Protein AF-A0A2E7ZV75-F1 (afdb_monomer)

Mean predicted aligned error: 2.23 Å

Sequence (157 aa):
MQLVFFHGLESGPHGSKYQRLQARWPQIVAPDCQGVRDPWERIERVELALADFDEPLVIVGSSFGGLIASHFAERHPSRVAALVLCAPALHVPEPWMPKRAPVPTVIIHGVDDAVVPVQASRRWAERFDLQLIEVADDHRLARSHEEMTDAVARIVE

pLDDT: mean 97.32, std 1.92, range [90.0, 98.88]

Structure (mmCIF, N/CA/C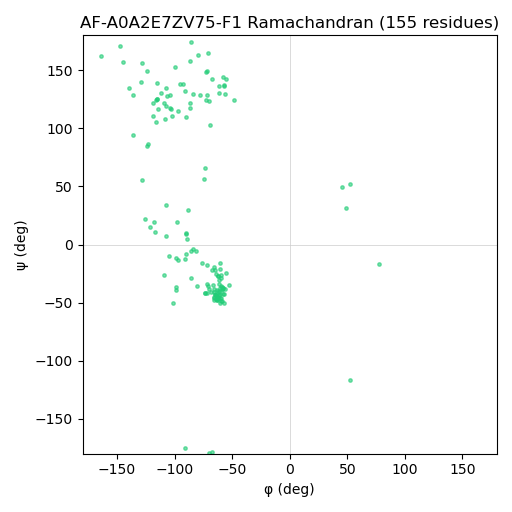/O backbone):
data_AF-A0A2E7ZV75-F1
#
_entry.id   AF-A0A2E7ZV75-F1
#
loop_
_atom_site.group_PDB
_atom_site.id
_atom_site.type_symbol
_atom_site.label_atom_id
_atom_site.label_alt_id
_atom_site.label_comp_id
_atom_site.label_asym_id
_atom_site.label_entity_id
_atom_site.label_seq_id
_atom_site.pdbx_PDB_ins_code
_atom_site.Cartn_x
_atom_site.Cartn_y
_atom_site.Cartn_z
_atom_site.occupancy
_atom_site.B_iso_or_equiv
_atom_site.auth_seq_id
_atom_site.auth_comp_id
_atom_site.auth_asym_id
_atom_site.auth_atom_id
_atom_site.pdbx_PDB_model_num
ATOM 1 N N . MET A 1 1 ? -13.774 1.810 11.305 1.00 90.25 1 MET A N 1
ATOM 2 C CA . MET A 1 1 ? -12.511 1.604 10.569 1.00 90.25 1 MET A CA 1
ATOM 3 C C . MET A 1 1 ? -12.138 2.918 9.921 1.00 90.25 1 MET A C 1
ATOM 5 O O . MET A 1 1 ? -13.043 3.598 9.449 1.00 90.25 1 MET A O 1
ATOM 9 N N . GLN A 1 2 ? -10.855 3.260 9.888 1.00 96.38 2 GLN A N 1
ATOM 10 C CA . GLN A 1 2 ? -10.361 4.449 9.192 1.00 96.38 2 GLN A CA 1
ATOM 11 C C . GLN A 1 2 ? -9.681 4.037 7.881 1.00 96.38 2 GLN A C 1
ATOM 13 O O . GLN A 1 2 ? -8.802 3.176 7.883 1.00 96.38 2 GLN A O 1
ATOM 18 N N . LEU A 1 3 ? -10.068 4.657 6.762 1.00 98.31 3 LEU A N 1
ATOM 19 C CA . LEU A 1 3 ? -9.403 4.456 5.472 1.00 98.31 3 LEU A CA 1
ATOM 20 C C . LEU A 1 3 ? -8.176 5.368 5.374 1.00 98.31 3 LEU A C 1
ATOM 22 O O . LEU A 1 3 ? -8.273 6.579 5.596 1.00 98.31 3 LEU A O 1
ATOM 26 N N . VAL A 1 4 ? -7.031 4.792 5.019 1.00 98.62 4 VAL A N 1
ATOM 27 C CA . VAL A 1 4 ? -5.751 5.499 4.924 1.00 98.62 4 VAL A CA 1
ATOM 28 C C . VAL A 1 4 ? -5.095 5.216 3.576 1.00 98.62 4 VAL A C 1
ATOM 30 O O . VAL A 1 4 ? -5.124 4.085 3.101 1.00 98.62 4 VAL A O 1
ATOM 33 N N . PHE A 1 5 ? -4.477 6.221 2.955 1.00 98.81 5 PHE A N 1
ATOM 34 C CA . PHE A 1 5 ? -3.731 6.079 1.706 1.00 98.81 5 PHE A CA 1
ATOM 35 C C . PHE A 1 5 ? -2.243 6.391 1.887 1.00 98.81 5 PHE A C 1
ATOM 37 O O . PHE A 1 5 ? -1.874 7.491 2.296 1.00 98.81 5 PHE A O 1
ATOM 44 N N . PHE A 1 6 ? -1.376 5.446 1.518 1.00 98.75 6 PHE A N 1
ATOM 45 C CA . PHE A 1 6 ? 0.074 5.630 1.454 1.00 98.75 6 PHE A CA 1
ATOM 46 C C . PHE A 1 6 ? 0.519 5.808 0.001 1.00 98.75 6 PHE A C 1
ATOM 48 O O . PHE A 1 6 ? 0.400 4.905 -0.836 1.00 98.75 6 PHE A O 1
ATOM 55 N N . HIS A 1 7 ? 1.061 6.987 -0.299 1.00 98.56 7 HIS A N 1
ATOM 56 C CA . HIS A 1 7 ? 1.489 7.363 -1.642 1.00 98.56 7 HIS A CA 1
ATOM 57 C C . HIS A 1 7 ? 2.857 6.772 -2.033 1.00 98.56 7 HIS A C 1
ATOM 59 O O . HIS A 1 7 ? 3.653 6.351 -1.192 1.00 98.56 7 HIS A O 1
ATOM 65 N N . GLY A 1 8 ? 3.151 6.769 -3.339 1.00 97.38 8 GLY A N 1
ATOM 66 C CA . GLY A 1 8 ? 4.419 6.287 -3.896 1.00 97.38 8 GLY A CA 1
ATOM 67 C C . GLY A 1 8 ? 5.620 7.191 -3.588 1.00 97.38 8 GLY A C 1
ATOM 68 O O . GLY A 1 8 ? 5.500 8.221 -2.925 1.00 97.38 8 GLY A O 1
ATOM 69 N N . LEU A 1 9 ? 6.804 6.810 -4.076 1.00 95.69 9 LEU A N 1
ATOM 70 C CA . LEU A 1 9 ? 8.055 7.517 -3.775 1.00 95.69 9 LEU A CA 1
ATOM 71 C C . LEU A 1 9 ? 8.052 8.960 -4.309 1.00 95.69 9 LEU A C 1
ATOM 73 O O . LEU A 1 9 ? 8.369 9.885 -3.565 1.00 95.69 9 LEU A O 1
ATOM 77 N N . GLU A 1 10 ? 7.658 9.137 -5.573 1.00 91.81 10 GLU A N 1
ATOM 78 C CA . GLU A 1 10 ? 7.726 10.418 -6.297 1.00 91.81 10 GLU A CA 1
ATOM 79 C C . GLU A 1 10 ? 6.408 11.209 -6.300 1.00 91.81 10 GLU A C 1
ATOM 81 O O . GLU A 1 10 ? 6.384 12.384 -6.659 1.00 91.81 10 GLU A O 1
ATOM 86 N N . SER A 1 11 ? 5.296 10.581 -5.913 1.00 91.44 11 SER A N 1
ATOM 87 C CA . SER A 1 11 ? 3.990 11.242 -5.826 1.00 91.44 11 SER A CA 1
ATOM 88 C C . SER A 1 11 ? 3.799 11.924 -4.471 1.00 91.44 11 SER A C 1
ATOM 90 O O . SER A 1 11 ? 4.403 11.501 -3.490 1.00 91.44 11 SER A O 1
ATOM 92 N N . GLY A 1 12 ? 2.905 12.911 -4.393 1.00 94.50 12 GLY A N 1
ATOM 93 C CA . GLY A 1 12 ? 2.382 13.421 -3.119 1.00 94.50 12 GLY A CA 1
ATOM 94 C C . GLY A 1 12 ? 1.175 12.626 -2.595 1.00 94.50 12 GLY A C 1
ATOM 95 O O . GLY A 1 12 ? 0.660 11.756 -3.311 1.00 94.50 12 GLY A O 1
ATOM 96 N N . PRO A 1 13 ? 0.689 12.941 -1.379 1.00 96.12 13 PRO A N 1
ATOM 97 C CA . PRO A 1 13 ? -0.423 12.236 -0.732 1.00 96.12 13 PRO A CA 1
ATOM 98 C C . PRO A 1 13 ? -1.744 12.342 -1.505 1.00 96.12 13 PRO A C 1
ATOM 100 O O . PRO A 1 13 ? -2.554 11.424 -1.453 1.00 96.12 13 PRO A O 1
ATOM 103 N N . HIS A 1 14 ? -1.937 13.409 -2.288 1.00 97.38 14 HIS A N 1
ATOM 104 C CA . HIS A 1 14 ? -3.205 13.717 -2.960 1.00 97.38 14 HIS A CA 1
ATOM 105 C C . HIS A 1 14 ? -3.188 13.491 -4.484 1.00 97.38 14 HIS A C 1
ATOM 107 O O . HIS A 1 14 ? -3.819 14.227 -5.242 1.00 97.38 14 HIS A O 1
ATOM 113 N N . GLY A 1 15 ? -2.439 12.486 -4.953 1.00 96.31 15 GLY A N 1
ATOM 114 C CA . GLY A 1 15 ? -2.407 12.093 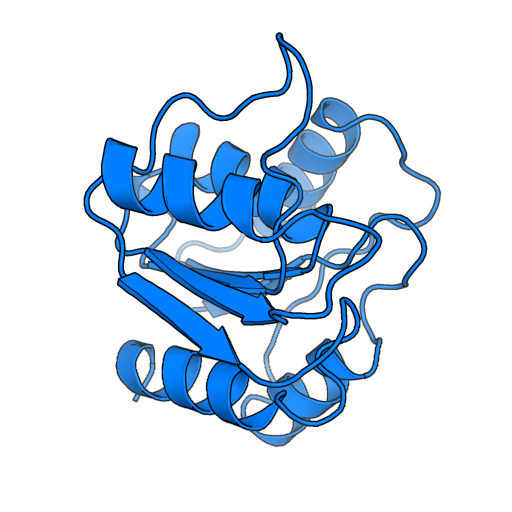-6.369 1.00 96.31 15 GLY A CA 1
ATOM 115 C C . GLY A 1 15 ? -3.725 11.488 -6.882 1.00 96.31 15 GLY A C 1
ATOM 116 O O . GLY A 1 15 ? -4.692 11.334 -6.143 1.00 96.31 15 GLY A O 1
ATOM 117 N N . SER A 1 16 ? -3.762 11.072 -8.152 1.00 97.06 16 SER A N 1
ATOM 118 C CA . SER A 1 16 ? -4.999 10.602 -8.808 1.00 97.06 16 SER A CA 1
ATOM 119 C C . SER A 1 16 ? -5.685 9.420 -8.110 1.00 97.06 16 SER A C 1
ATOM 121 O O . SER A 1 16 ? -6.907 9.398 -8.011 1.00 97.06 16 SER A O 1
ATOM 123 N N . LYS A 1 17 ? -4.916 8.466 -7.565 1.00 97.69 17 LYS A N 1
ATOM 124 C CA . LYS A 1 17 ? -5.464 7.345 -6.778 1.00 97.69 17 LYS A CA 1
ATOM 125 C C . LYS A 1 17 ? -6.162 7.831 -5.512 1.00 97.69 17 LYS A C 1
ATOM 127 O O . LYS A 1 17 ? -7.286 7.422 -5.245 1.00 97.69 17 LYS A O 1
ATOM 132 N N . TYR A 1 18 ? -5.513 8.732 -4.772 1.00 98.25 18 TYR A N 1
ATOM 133 C CA . TYR A 1 18 ? -6.112 9.362 -3.601 1.00 98.25 18 TYR A CA 1
ATOM 134 C C . TYR A 1 18 ? -7.393 10.095 -3.982 1.00 98.25 18 TYR A C 1
ATOM 136 O O . TYR A 1 18 ? -8.417 9.864 -3.362 1.00 98.25 18 TYR A O 1
ATOM 144 N N . GLN A 1 19 ? -7.364 10.917 -5.033 1.00 98.06 19 GLN A N 1
ATOM 145 C CA . GLN A 1 19 ? -8.537 11.672 -5.483 1.00 98.06 19 GLN A CA 1
ATOM 146 C C . GLN A 1 19 ? -9.704 10.745 -5.844 1.00 98.06 19 GLN A C 1
ATOM 148 O O . GLN A 1 19 ? -10.849 11.033 -5.500 1.00 98.06 19 GLN A O 1
ATOM 153 N N . ARG A 1 20 ? -9.423 9.600 -6.482 1.00 97.94 20 ARG A N 1
ATOM 154 C CA . ARG A 1 20 ? -10.446 8.591 -6.775 1.00 97.94 20 ARG A CA 1
ATOM 155 C C . ARG A 1 20 ? -11.037 7.982 -5.501 1.00 97.94 20 ARG A C 1
ATOM 157 O O . ARG A 1 20 ? -12.252 7.830 -5.431 1.00 97.94 20 ARG A O 1
ATOM 164 N N . LEU A 1 21 ? -10.207 7.656 -4.508 1.00 98.25 21 LEU A N 1
ATOM 165 C CA . LEU A 1 21 ? -10.672 7.144 -3.213 1.00 98.25 21 LEU A CA 1
ATOM 166 C C . LEU A 1 21 ? -11.465 8.209 -2.444 1.00 98.25 21 LEU A C 1
ATOM 168 O O . LEU A 1 21 ? -12.563 7.929 -1.981 1.00 98.25 21 LEU A O 1
ATOM 172 N N . GLN A 1 22 ? -10.944 9.433 -2.354 1.00 98.44 22 GLN A N 1
ATOM 173 C CA . GLN A 1 22 ? -11.546 10.558 -1.638 1.00 98.44 22 GLN A CA 1
ATOM 174 C C . GLN A 1 22 ? -12.929 10.916 -2.187 1.00 98.44 22 GLN A C 1
ATOM 176 O O . GLN A 1 22 ? -13.823 11.257 -1.417 1.00 98.44 22 GLN A O 1
ATOM 181 N N . ALA A 1 23 ? -13.131 10.794 -3.502 1.00 98.06 23 ALA A N 1
ATOM 182 C CA . ALA A 1 23 ? -14.435 11.013 -4.119 1.00 98.06 23 ALA A CA 1
ATOM 183 C C . ALA A 1 23 ? -15.528 10.067 -3.578 1.00 98.06 23 ALA A C 1
ATOM 185 O O . ALA A 1 23 ? -16.696 10.450 -3.567 1.00 98.06 23 ALA A O 1
ATOM 186 N N . ARG A 1 24 ? -15.163 8.858 -3.121 1.00 97.75 24 ARG A N 1
ATOM 187 C CA . ARG A 1 24 ? -16.086 7.880 -2.512 1.00 97.75 24 ARG A CA 1
ATOM 188 C C . ARG A 1 24 ? -16.045 7.892 -0.981 1.00 97.75 24 ARG A C 1
ATOM 190 O O . ARG A 1 24 ? -17.089 7.769 -0.350 1.00 97.75 24 ARG A O 1
ATOM 197 N N . TRP A 1 25 ? -14.872 8.103 -0.385 1.00 98.06 25 TRP A N 1
ATOM 198 C CA . TRP A 1 25 ? -14.656 8.188 1.063 1.00 98.06 25 TRP A CA 1
ATOM 199 C C . TRP A 1 25 ? -13.999 9.525 1.433 1.00 98.06 25 TRP A C 1
ATOM 201 O O . TRP A 1 25 ? -12.775 9.593 1.559 1.00 98.06 25 TRP A O 1
ATOM 211 N N . PRO A 1 26 ? -14.784 10.598 1.654 1.00 97.62 26 PRO A N 1
ATOM 212 C CA . PRO A 1 26 ? -14.252 11.948 1.877 1.00 97.62 26 PRO A CA 1
ATOM 213 C C . PRO A 1 26 ? -13.342 12.102 3.104 1.00 97.62 26 PRO A C 1
ATOM 215 O O . PRO A 1 26 ? -12.558 13.043 3.160 1.00 97.62 26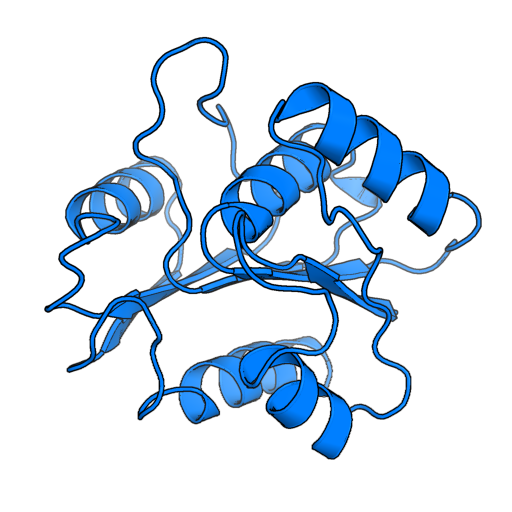 PRO A O 1
ATOM 218 N N . GLN A 1 27 ? -13.441 11.187 4.074 1.00 96.31 27 GLN A N 1
ATOM 219 C CA . GLN A 1 27 ? -12.665 11.187 5.323 1.00 96.31 27 GLN A CA 1
ATOM 220 C C . GLN A 1 27 ? -11.336 10.416 5.216 1.00 96.31 27 GLN A C 1
ATOM 222 O O . GLN A 1 27 ? -10.702 10.136 6.232 1.00 96.31 27 GLN A O 1
ATOM 227 N N . ILE A 1 28 ? -10.918 10.012 4.010 1.00 98.00 28 ILE A N 1
ATOM 228 C CA . ILE A 1 28 ? -9.655 9.294 3.817 1.00 98.00 28 ILE A CA 1
ATOM 229 C C . ILE A 1 28 ? -8.453 10.146 4.251 1.00 98.00 28 ILE A C 1
ATOM 231 O O . ILE A 1 28 ? -8.278 11.290 3.822 1.00 98.00 28 ILE A O 1
ATOM 235 N N . VAL A 1 29 ? -7.589 9.549 5.068 1.00 98.12 29 VAL A N 1
ATOM 236 C CA . VAL A 1 29 ? -6.360 10.172 5.576 1.00 98.12 29 VAL A CA 1
ATOM 237 C C . VAL A 1 29 ? -5.190 9.763 4.685 1.00 98.12 29 VAL A C 1
ATOM 239 O O . VAL A 1 29 ? -5.077 8.602 4.304 1.00 98.12 29 VAL A O 1
ATOM 242 N N . ALA A 1 30 ? -4.297 10.691 4.350 1.00 98.44 30 ALA A N 1
ATOM 243 C CA . ALA A 1 30 ? -3.097 10.392 3.570 1.00 98.44 30 ALA A CA 1
ATOM 244 C C . ALA A 1 30 ? -1.879 11.102 4.176 1.00 98.44 30 ALA A C 1
ATOM 246 O O . ALA A 1 30 ? -1.655 12.276 3.873 1.00 98.44 30 ALA A O 1
ATOM 247 N N . PRO A 1 31 ? -1.100 10.427 5.045 1.00 98.12 31 PRO A N 1
ATOM 248 C CA . PRO A 1 31 ? 0.117 11.005 5.601 1.00 98.12 31 PRO A CA 1
ATOM 249 C C . PRO A 1 31 ? 1.088 11.434 4.498 1.00 98.12 31 PRO A C 1
ATOM 251 O O . PRO A 1 31 ? 1.325 10.691 3.541 1.00 98.12 31 PRO A O 1
ATOM 254 N N . ASP A 1 32 ? 1.670 12.621 4.649 1.00 98.00 32 ASP A N 1
ATOM 255 C CA . ASP A 1 32 ? 2.630 13.156 3.689 1.00 98.00 32 ASP A CA 1
ATOM 256 C C . ASP A 1 32 ? 4.053 12.668 4.000 1.00 98.00 32 ASP A C 1
ATOM 258 O O . ASP A 1 32 ? 4.631 12.950 5.052 1.00 98.00 32 ASP A O 1
ATOM 262 N N . CYS A 1 33 ? 4.619 11.918 3.060 1.00 97.62 33 CYS A N 1
ATOM 263 C CA . CYS A 1 33 ? 5.989 11.419 3.079 1.00 97.62 33 CYS A CA 1
ATOM 264 C C . CYS A 1 33 ? 6.820 11.963 1.904 1.00 97.62 33 CYS A C 1
ATOM 266 O O . CYS A 1 33 ? 7.836 11.360 1.537 1.00 97.62 33 CYS A O 1
ATOM 268 N N . GLN A 1 34 ? 6.410 13.064 1.264 1.00 96.81 34 GLN A N 1
ATOM 269 C CA . GLN A 1 34 ? 7.209 13.705 0.220 1.00 96.81 34 GLN A CA 1
ATOM 270 C C . GLN A 1 34 ? 8.611 14.056 0.742 1.00 96.81 34 GLN A C 1
ATOM 272 O O . GLN A 1 34 ? 8.810 14.418 1.9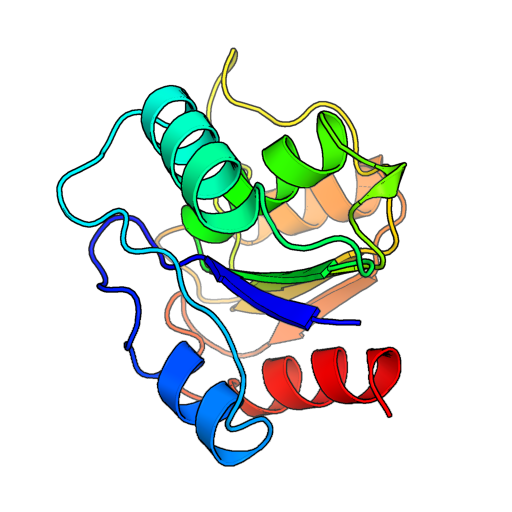00 1.00 96.81 34 GLN A O 1
ATOM 277 N N . GLY A 1 35 ? 9.619 13.892 -0.117 1.00 95.31 35 GLY A N 1
ATOM 278 C CA . GLY A 1 35 ? 11.024 14.118 0.241 1.00 95.31 35 GLY A CA 1
ATOM 279 C C . GLY A 1 35 ? 11.683 12.994 1.051 1.00 95.31 35 GLY A C 1
ATOM 280 O O . GLY A 1 35 ? 12.907 12.905 1.042 1.00 95.31 35 GLY A O 1
ATOM 281 N N . VAL A 1 36 ? 10.918 12.084 1.662 1.00 96.94 36 VAL A N 1
ATOM 282 C CA . VAL A 1 36 ? 11.467 10.927 2.388 1.00 96.94 36 VAL A CA 1
ATOM 283 C C . VAL A 1 36 ? 11.701 9.772 1.430 1.00 96.94 36 VAL A C 1
ATOM 285 O O . VAL A 1 36 ? 10.765 9.309 0.771 1.00 96.94 36 VAL A O 1
ATOM 288 N N . ARG A 1 37 ? 12.942 9.293 1.352 1.00 95.31 37 ARG A N 1
ATOM 289 C CA . ARG A 1 37 ? 13.328 8.172 0.477 1.00 95.31 37 ARG A CA 1
ATOM 290 C C . ARG A 1 37 ? 13.657 6.895 1.238 1.00 95.31 37 ARG A C 1
ATOM 292 O O . ARG A 1 37 ? 13.508 5.819 0.669 1.00 95.31 37 ARG A O 1
ATOM 299 N N . ASP A 1 38 ? 14.093 7.014 2.488 1.00 95.75 38 ASP A N 1
ATOM 300 C CA . ASP A 1 38 ? 14.393 5.854 3.317 1.00 95.75 38 ASP A CA 1
ATOM 301 C C . ASP A 1 38 ? 13.087 5.143 3.738 1.00 95.75 38 ASP A C 1
ATOM 303 O O . ASP A 1 38 ? 12.160 5.808 4.220 1.00 95.75 38 ASP A O 1
ATOM 307 N N . PRO A 1 39 ? 12.961 3.814 3.533 1.00 96.00 39 PRO A N 1
ATOM 308 C CA . PRO A 1 39 ? 11.765 3.075 3.925 1.00 96.00 39 PRO A CA 1
ATOM 309 C C . PRO A 1 39 ? 11.454 3.158 5.423 1.00 96.00 39 PRO A C 1
ATOM 311 O O . PRO A 1 39 ? 10.284 3.254 5.789 1.00 96.00 39 PRO A O 1
ATOM 314 N N . TRP A 1 40 ? 12.472 3.136 6.286 1.00 96.50 40 TRP A N 1
ATOM 315 C CA . TRP A 1 40 ? 12.286 3.147 7.735 1.00 96.50 40 TRP A CA 1
ATOM 316 C C . TRP A 1 40 ? 11.853 4.526 8.226 1.00 96.50 40 TRP A C 1
ATOM 318 O O . TRP A 1 40 ? 10.891 4.609 8.984 1.00 96.50 40 TRP A O 1
ATOM 328 N N . GLU A 1 41 ? 12.439 5.604 7.698 1.00 97.88 41 GLU A N 1
ATOM 329 C CA . GLU A 1 41 ? 11.981 6.971 7.995 1.00 97.88 41 GLU A CA 1
ATOM 330 C C . GLU A 1 41 ? 10.522 7.187 7.545 1.00 97.88 41 GLU A C 1
ATOM 332 O O . GLU A 1 41 ? 9.738 7.844 8.234 1.00 97.88 41 GLU A O 1
ATOM 337 N N . ARG A 1 42 ? 10.106 6.603 6.407 1.00 98.00 42 ARG A N 1
ATOM 338 C CA . ARG A 1 42 ? 8.691 6.638 5.997 1.00 98.00 42 ARG A CA 1
ATOM 339 C C . ARG A 1 42 ? 7.786 5.875 6.954 1.00 98.00 42 ARG A C 1
ATOM 341 O O . ARG A 1 42 ? 6.701 6.371 7.246 1.00 98.00 42 ARG A O 1
ATOM 348 N N . ILE A 1 43 ? 8.205 4.697 7.418 1.00 98.19 43 ILE A N 1
ATOM 349 C CA . ILE A 1 43 ? 7.452 3.907 8.403 1.00 98.19 43 ILE A CA 1
ATOM 350 C C . ILE A 1 43 ? 7.270 4.714 9.689 1.00 98.19 43 ILE A C 1
ATOM 352 O O . ILE A 1 43 ? 6.141 4.866 10.140 1.00 98.19 43 ILE A O 1
ATOM 356 N N . GLU A 1 44 ? 8.338 5.308 10.221 1.00 98.31 44 GLU A N 1
ATOM 357 C CA . GLU A 1 44 ? 8.266 6.165 11.411 1.00 98.31 44 GLU A CA 1
ATOM 358 C C . GLU A 1 44 ? 7.307 7.344 11.198 1.00 98.31 44 GLU A C 1
ATOM 360 O O . GLU A 1 44 ? 6.484 7.654 12.059 1.00 98.31 44 GLU A O 1
ATOM 365 N N . ARG A 1 45 ?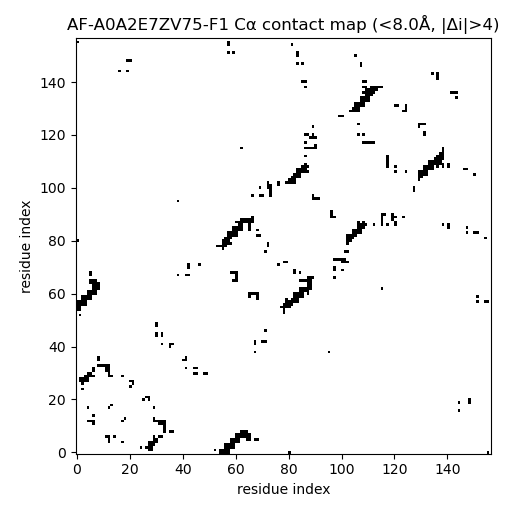 7.350 7.979 10.020 1.00 98.50 45 ARG A N 1
ATOM 366 C CA . ARG A 1 45 ? 6.465 9.104 9.699 1.00 98.50 45 ARG A CA 1
ATOM 367 C C . ARG A 1 45 ? 4.994 8.707 9.649 1.00 98.50 45 ARG A C 1
ATOM 369 O O . ARG A 1 45 ? 4.165 9.442 10.184 1.00 98.50 45 ARG A O 1
ATOM 376 N N . VAL A 1 46 ? 4.655 7.574 9.030 1.00 98.44 46 VAL A N 1
ATOM 377 C CA . VAL A 1 46 ? 3.261 7.100 9.019 1.00 98.44 46 VAL A CA 1
ATOM 378 C C . VAL A 1 46 ? 2.826 6.588 10.392 1.00 98.44 46 VAL A C 1
ATOM 380 O O . VAL A 1 46 ? 1.678 6.798 10.761 1.00 98.44 46 VAL A O 1
ATOM 383 N N . GLU A 1 47 ? 3.722 5.981 11.178 1.00 98.31 47 GLU A N 1
ATOM 384 C CA . GLU A 1 47 ? 3.447 5.578 12.564 1.00 98.31 47 GLU A CA 1
ATOM 385 C C . GLU A 1 47 ? 3.083 6.790 13.429 1.00 98.31 47 GLU A C 1
ATOM 387 O O . GLU A 1 47 ? 2.065 6.755 14.119 1.00 98.31 47 GLU A O 1
ATOM 392 N N . LEU A 1 48 ? 3.851 7.879 13.329 1.00 98.19 48 LEU A N 1
ATOM 393 C CA . LEU A 1 48 ? 3.570 9.134 14.028 1.00 98.19 48 LEU A CA 1
ATOM 394 C C . LEU A 1 48 ? 2.263 9.778 13.556 1.00 98.19 48 LEU A C 1
ATOM 396 O O . LEU A 1 48 ? 1.439 10.165 14.378 1.00 98.19 48 LEU A O 1
ATOM 400 N N . ALA A 1 49 ? 2.047 9.868 12.241 1.00 97.88 49 ALA A N 1
ATOM 401 C CA . ALA A 1 49 ? 0.846 10.487 11.676 1.00 97.88 49 ALA A CA 1
ATOM 402 C C . ALA A 1 49 ? -0.447 9.729 12.011 1.00 97.88 49 ALA A C 1
ATOM 404 O O . ALA A 1 49 ? -1.533 10.300 11.939 1.00 97.88 49 ALA A O 1
ATOM 405 N N . LEU A 1 50 ? -0.334 8.442 12.342 1.00 98.00 50 LEU A N 1
ATOM 406 C CA . LEU A 1 50 ? -1.464 7.578 12.652 1.00 98.00 50 LEU A CA 1
ATOM 407 C C . LEU A 1 50 ? -1.562 7.245 14.144 1.00 98.00 50 LEU A C 1
ATOM 409 O O . LEU A 1 50 ? -2.368 6.391 14.501 1.00 98.00 50 LEU A O 1
ATOM 413 N N . ALA A 1 51 ? -0.749 7.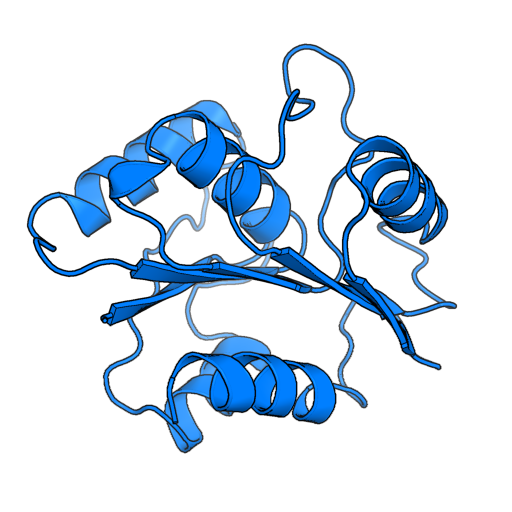848 15.014 1.00 96.62 51 ALA A N 1
ATOM 414 C CA . ALA A 1 51 ? -0.666 7.473 16.428 1.00 96.62 51 ALA A CA 1
ATOM 415 C C . ALA A 1 51 ? -2.012 7.592 17.165 1.00 96.62 51 ALA A C 1
ATOM 417 O O . ALA A 1 51 ? -2.334 6.716 17.961 1.00 96.62 51 ALA A O 1
ATOM 418 N N . ASP A 1 52 ? -2.807 8.609 16.825 1.00 94.31 52 ASP A N 1
ATOM 419 C CA . ASP A 1 52 ? -4.061 8.944 17.514 1.00 94.31 52 ASP A CA 1
ATOM 420 C C . ASP A 1 52 ? -5.304 8.230 16.943 1.00 94.31 52 ASP A C 1
ATOM 422 O O . ASP A 1 52 ? -6.425 8.509 17.363 1.00 94.31 52 ASP A O 1
ATOM 426 N N . PHE A 1 53 ? -5.136 7.324 15.972 1.00 94.50 53 PHE A N 1
ATOM 427 C CA . PHE A 1 53 ? -6.240 6.510 15.451 1.00 94.50 53 PHE A CA 1
ATOM 428 C C . PHE A 1 53 ? -6.371 5.208 16.247 1.00 94.50 53 PHE A C 1
ATOM 430 O O . PHE A 1 53 ? -5.531 4.304 16.120 1.00 94.50 53 PHE A O 1
ATOM 437 N N . ASP A 1 54 ? -7.448 5.117 17.028 1.00 90.00 54 ASP A N 1
ATOM 438 C CA . ASP A 1 54 ? -7.781 3.958 17.862 1.00 90.00 54 ASP A CA 1
ATOM 439 C C . ASP A 1 54 ? -8.563 2.879 17.092 1.00 90.00 54 ASP A C 1
ATOM 441 O O . ASP A 1 54 ? -8.459 1.687 17.393 1.00 90.00 54 ASP A O 1
ATOM 445 N N . GLU A 1 55 ? -9.342 3.260 16.075 1.00 92.38 55 GLU A N 1
ATOM 446 C CA . GLU A 1 55 ? -10.039 2.300 15.222 1.00 92.38 55 GLU A CA 1
ATOM 447 C C . GLU A 1 55 ? -9.099 1.525 14.275 1.00 92.38 55 GLU A C 1
ATOM 449 O O . GLU A 1 55 ? -8.114 2.071 13.772 1.00 92.38 55 GLU A O 1
ATOM 454 N N . PRO A 1 56 ? -9.438 0.264 13.929 1.00 95.94 56 PRO A N 1
ATOM 455 C CA . PRO A 1 56 ? -8.694 -0.494 12.929 1.00 95.94 56 PRO A CA 1
ATOM 456 C C . PRO A 1 56 ? -8.626 0.224 11.575 1.00 95.94 56 PRO A C 1
ATOM 458 O O . PRO A 1 56 ? -9.629 0.751 11.075 1.00 95.94 56 PRO A O 1
ATOM 461 N N . LEU A 1 57 ? -7.446 0.194 10.965 1.00 98.50 57 LEU A N 1
ATOM 462 C CA . LEU A 1 57 ? -7.135 0.863 9.709 1.00 98.50 57 LEU A CA 1
ATOM 463 C C . LEU A 1 57 ? -7.361 -0.064 8.511 1.00 98.50 57 LEU A C 1
ATOM 465 O O . LEU A 1 57 ? -6.941 -1.220 8.524 1.00 98.50 57 LEU A O 1
ATOM 469 N N . VAL A 1 58 ? -7.943 0.466 7.440 1.00 98.62 58 VAL A N 1
ATOM 470 C CA . VAL A 1 58 ? -7.853 -0.125 6.099 1.00 98.62 58 VAL A CA 1
ATOM 471 C C . VAL A 1 58 ? -6.857 0.714 5.316 1.00 98.62 58 VAL A C 1
ATOM 473 O O . VAL A 1 58 ? -7.069 1.912 5.132 1.00 98.62 58 VAL A O 1
ATOM 476 N N . ILE A 1 59 ? -5.748 0.109 4.894 1.00 98.88 59 ILE A N 1
ATOM 477 C CA . ILE A 1 59 ? -4.641 0.850 4.283 1.00 98.88 59 ILE A CA 1
ATOM 478 C C . ILE A 1 59 ? -4.570 0.530 2.794 1.00 98.88 59 ILE A C 1
ATOM 480 O O . ILE A 1 59 ? -4.373 -0.617 2.392 1.00 98.88 59 ILE A O 1
ATOM 484 N N . VAL A 1 60 ? -4.673 1.571 1.973 1.00 98.88 60 VAL A N 1
ATOM 485 C CA . VAL A 1 60 ? -4.405 1.510 0.540 1.00 98.88 60 VAL A CA 1
ATOM 486 C C . VAL A 1 60 ? -2.984 2.000 0.287 1.00 98.88 60 VAL A C 1
ATOM 488 O O . VAL A 1 60 ? -2.679 3.167 0.514 1.00 98.88 60 VAL A O 1
ATOM 491 N N . GLY A 1 61 ? -2.096 1.132 -0.190 1.00 98.75 61 GLY A N 1
ATOM 492 C CA . GLY A 1 61 ? -0.695 1.479 -0.440 1.00 98.75 61 GLY A CA 1
ATOM 493 C C . GLY A 1 61 ? -0.339 1.392 -1.918 1.00 98.75 61 GLY A C 1
ATOM 494 O O . GLY A 1 61 ? -0.513 0.343 -2.528 1.00 98.75 61 GLY A O 1
ATOM 495 N N . SER A 1 62 ? 0.198 2.464 -2.508 1.00 98.69 62 SER A N 1
ATOM 496 C CA . SER A 1 62 ? 0.604 2.474 -3.922 1.00 98.69 62 SER A CA 1
ATOM 497 C C . SER A 1 62 ? 2.120 2.438 -4.090 1.00 98.69 62 SER A C 1
ATOM 499 O O . SER A 1 62 ? 2.815 3.315 -3.579 1.00 98.69 62 SER A O 1
ATOM 501 N N . SER A 1 63 ? 2.642 1.504 -4.891 1.00 98.06 63 SER A N 1
ATOM 502 C CA . SER A 1 63 ? 4.074 1.394 -5.207 1.00 98.06 63 SER A CA 1
ATOM 503 C C . SER A 1 63 ? 4.929 1.352 -3.937 1.00 98.06 63 SER A C 1
ATOM 505 O O . SER A 1 63 ? 4.767 0.441 -3.121 1.00 98.06 63 SER A O 1
ATOM 507 N N . PHE A 1 64 ? 5.791 2.345 -3.712 1.00 98.25 64 PHE A N 1
ATOM 508 C CA . PHE A 1 64 ? 6.548 2.476 -2.467 1.00 98.25 64 PHE A CA 1
ATOM 509 C C . PHE A 1 64 ? 5.642 2.565 -1.229 1.00 98.25 64 PHE A C 1
ATOM 511 O O . PHE A 1 64 ? 5.927 1.933 -0.223 1.00 98.25 64 PHE A O 1
ATOM 518 N N . GLY A 1 65 ? 4.491 3.235 -1.313 1.00 98.62 65 GLY A N 1
ATOM 519 C CA . GLY A 1 65 ? 3.495 3.239 -0.240 1.00 98.62 65 GLY A CA 1
ATOM 520 C C . GLY A 1 65 ? 2.915 1.852 0.055 1.00 98.62 65 GLY A C 1
ATOM 521 O O . GLY A 1 65 ? 2.556 1.575 1.193 1.00 98.62 65 GLY A O 1
ATOM 522 N N . GLY A 1 66 ? 2.892 0.946 -0.929 1.00 98.69 66 GLY A N 1
ATOM 523 C CA . GLY A 1 66 ? 2.526 -0.458 -0.725 1.00 98.69 66 GLY A CA 1
ATOM 524 C C . GLY A 1 66 ? 3.582 -1.248 0.056 1.00 98.69 66 GLY A C 1
ATOM 525 O O . GLY A 1 66 ? 3.234 -2.075 0.898 1.00 98.69 66 GLY A O 1
ATOM 526 N N . LEU A 1 67 ? 4.867 -0.939 -0.153 1.00 98.62 67 LEU A N 1
ATOM 527 C CA . LEU A 1 67 ? 5.958 -1.464 0.673 1.00 98.62 67 LEU A CA 1
ATOM 528 C C . LEU A 1 67 ? 5.821 -0.983 2.126 1.00 98.62 67 LEU A C 1
ATOM 530 O O . LEU A 1 67 ? 5.873 -1.796 3.047 1.00 98.62 67 LEU A O 1
ATOM 534 N N . ILE A 1 68 ? 5.589 0.320 2.325 1.00 98.75 68 ILE A N 1
ATOM 535 C CA . ILE A 1 68 ? 5.392 0.906 3.660 1.00 98.75 68 ILE A CA 1
ATOM 536 C C . ILE A 1 68 ? 4.160 0.305 4.349 1.00 98.75 68 ILE A C 1
ATOM 538 O O . ILE A 1 68 ? 4.241 -0.067 5.515 1.00 98.75 68 ILE A O 1
ATOM 542 N N . ALA A 1 69 ? 3.043 0.142 3.633 1.00 98.81 69 ALA A N 1
ATOM 543 C CA . ALA A 1 69 ? 1.819 -0.459 4.168 1.00 98.81 69 ALA A CA 1
ATOM 544 C C . ALA A 1 69 ? 2.034 -1.912 4.622 1.00 98.81 69 ALA A C 1
ATOM 546 O O . ALA A 1 69 ? 1.562 -2.302 5.689 1.00 98.81 69 ALA A O 1
ATOM 547 N N . SER A 1 70 ? 2.795 -2.690 3.846 1.00 98.69 70 SER A N 1
ATOM 548 C CA . SER A 1 70 ? 3.132 -4.078 4.184 1.00 98.69 70 SER A CA 1
ATOM 549 C C . SER A 1 70 ? 3.959 -4.160 5.473 1.00 98.69 70 SER A C 1
ATOM 551 O O . SER A 1 70 ? 3.635 -4.942 6.363 1.00 98.69 70 SER A O 1
ATOM 553 N N . HIS A 1 71 ? 4.976 -3.301 5.619 1.00 98.50 71 HIS A N 1
ATOM 554 C CA . HIS A 1 71 ? 5.768 -3.208 6.855 1.00 98.50 71 HIS A CA 1
ATOM 555 C C . HIS A 1 71 ? 4.957 -2.711 8.048 1.00 98.50 71 HIS A C 1
ATOM 557 O O . HIS A 1 71 ? 5.104 -3.231 9.152 1.00 98.50 71 HIS A O 1
ATOM 563 N N . PHE A 1 72 ? 4.089 -1.720 7.840 1.00 98.62 72 PHE A N 1
ATOM 564 C CA . PHE A 1 72 ? 3.221 -1.205 8.893 1.00 98.62 72 PHE A CA 1
ATOM 565 C C . PHE A 1 72 ? 2.314 -2.314 9.441 1.00 98.62 72 PHE A C 1
ATOM 567 O O . PHE A 1 72 ? 2.236 -2.493 10.654 1.00 98.62 72 PHE A O 1
ATOM 574 N N . ALA A 1 73 ? 1.690 -3.111 8.567 1.00 98.44 73 ALA A N 1
ATOM 575 C CA . ALA A 1 73 ? 0.873 -4.251 8.980 1.00 98.44 73 ALA A CA 1
ATOM 576 C C . ALA A 1 73 ? 1.696 -5.375 9.632 1.00 98.44 73 ALA A C 1
ATOM 578 O O . ALA A 1 73 ? 1.218 -6.013 10.566 1.00 98.44 73 ALA A O 1
ATOM 579 N N . GLU A 1 74 ? 2.933 -5.614 9.181 1.00 97.44 74 GLU A N 1
ATOM 580 C CA . GLU A 1 74 ? 3.843 -6.578 9.813 1.00 97.44 74 GLU A CA 1
ATOM 581 C C . GLU A 1 74 ? 4.205 -6.179 11.255 1.00 97.44 74 GLU A C 1
ATOM 583 O O . GLU A 1 74 ? 4.259 -7.042 12.134 1.00 97.44 74 GLU A O 1
ATOM 588 N N . ARG A 1 75 ? 4.404 -4.880 11.509 1.00 97.38 75 ARG A N 1
ATOM 589 C CA . ARG A 1 75 ? 4.737 -4.326 12.834 1.00 97.38 75 ARG A CA 1
ATOM 590 C C . ARG A 1 75 ? 3.516 -4.170 13.741 1.00 97.38 75 ARG A C 1
ATOM 592 O O . ARG A 1 75 ? 3.626 -4.402 14.942 1.00 97.38 75 ARG A O 1
ATOM 599 N N . HIS A 1 76 ? 2.361 -3.819 13.174 1.00 97.56 76 HIS A N 1
ATOM 600 C CA . HIS A 1 76 ? 1.138 -3.468 13.908 1.00 97.56 76 HIS A CA 1
ATOM 601 C C . HIS A 1 76 ? -0.090 -4.260 13.430 1.00 97.56 76 HIS A C 1
ATOM 603 O O . HIS A 1 76 ? -1.108 -3.656 13.082 1.00 97.56 76 HIS A O 1
ATOM 609 N N . PRO A 1 77 ? -0.059 -5.606 13.419 1.00 97.69 77 PRO A N 1
ATOM 610 C CA . PRO A 1 77 ? -1.133 -6.404 12.825 1.00 97.69 77 PRO A CA 1
ATOM 611 C C . PRO A 1 77 ? -2.496 -6.193 13.500 1.00 97.69 77 PRO A C 1
ATOM 613 O O . PRO A 1 77 ? -3.519 -6.254 12.832 1.00 97.69 77 PRO A O 1
ATOM 616 N N . SER A 1 78 ? -2.536 -5.887 14.803 1.00 96.88 78 SER A N 1
ATOM 617 C CA . SER A 1 78 ? -3.788 -5.600 15.521 1.00 96.88 78 SER A CA 1
ATOM 618 C C . SER A 1 78 ? -4.419 -4.253 15.153 1.00 96.88 78 SER A C 1
ATOM 620 O O . SER A 1 78 ? -5.596 -4.043 15.434 1.00 96.88 78 SER A O 1
ATOM 622 N N . ARG A 1 79 ? -3.654 -3.339 14.539 1.00 97.69 79 ARG A N 1
ATOM 623 C CA . ARG A 1 79 ? -4.133 -2.016 14.115 1.00 97.69 79 ARG A CA 1
ATOM 624 C C . ARG A 1 79 ? -4.661 -2.007 12.686 1.00 97.69 79 ARG A C 1
ATOM 626 O O . ARG A 1 79 ? -5.276 -1.025 12.287 1.00 97.69 79 ARG A O 1
ATOM 633 N N . VAL A 1 80 ? -4.418 -3.056 11.903 1.00 98.50 80 VAL A N 1
ATOM 634 C CA . VAL A 1 80 ? -4.753 -3.093 10.476 1.00 98.50 80 VAL A CA 1
ATOM 635 C C . VAL A 1 80 ? -5.827 -4.143 10.230 1.00 98.50 80 VAL A C 1
ATOM 637 O O . VAL A 1 80 ? -5.606 -5.331 10.430 1.00 98.50 80 VAL A O 1
ATOM 640 N N . ALA A 1 81 ? -6.995 -3.702 9.772 1.00 98.31 81 ALA A N 1
ATOM 641 C CA . ALA A 1 81 ? -8.084 -4.587 9.379 1.00 98.31 81 ALA A CA 1
ATOM 642 C C . ALA A 1 81 ? -7.795 -5.276 8.036 1.00 98.31 81 ALA A C 1
ATOM 644 O O . ALA A 1 81 ? -8.056 -6.469 7.894 1.00 98.31 81 ALA A O 1
ATOM 645 N N . ALA A 1 82 ? -7.255 -4.536 7.060 1.00 98.69 82 ALA A N 1
ATOM 646 C CA . ALA A 1 82 ? -6.903 -5.064 5.743 1.00 98.69 82 ALA A CA 1
ATOM 647 C C . ALA A 1 82 ? -5.959 -4.134 4.961 1.00 98.69 82 ALA A C 1
ATOM 649 O O . ALA A 1 82 ? -5.872 -2.931 5.237 1.00 98.69 82 ALA A O 1
ATOM 650 N N . LEU A 1 83 ? -5.309 -4.693 3.937 1.00 98.88 83 LEU A N 1
ATOM 651 C CA . LEU A 1 83 ? -4.507 -3.970 2.950 1.00 98.88 83 LEU A CA 1
ATOM 652 C C . LEU A 1 83 ? -5.108 -4.074 1.541 1.00 98.88 83 LEU A C 1
ATOM 654 O O . LEU A 1 83 ? -5.482 -5.157 1.092 1.00 98.88 83 LEU A O 1
ATOM 658 N N . VAL A 1 84 ? -5.091 -2.960 0.807 1.00 98.88 84 VAL A N 1
ATOM 659 C CA . VAL A 1 84 ? -5.278 -2.926 -0.652 1.00 98.88 84 VAL A CA 1
ATOM 660 C C . VAL A 1 84 ? -4.017 -2.338 -1.281 1.00 98.88 84 VAL A C 1
ATOM 662 O O . VAL A 1 84 ? -3.700 -1.161 -1.112 1.00 98.88 84 VAL A O 1
ATOM 665 N N . LEU A 1 85 ? -3.249 -3.164 -1.981 1.00 98.88 85 LEU A N 1
ATOM 666 C CA . LEU A 1 85 ? -1.927 -2.808 -2.486 1.00 98.88 85 LEU A CA 1
ATOM 667 C C . LEU A 1 85 ? -1.954 -2.604 -4.000 1.00 98.88 85 LEU A C 1
ATOM 669 O O . LEU A 1 85 ? -2.229 -3.527 -4.755 1.00 98.88 85 LEU A O 1
ATOM 673 N N . CYS A 1 86 ? -1.610 -1.404 -4.452 1.00 98.81 86 CYS A N 1
ATOM 674 C CA . CYS A 1 86 ? -1.591 -1.017 -5.860 1.00 98.81 86 CYS A CA 1
ATOM 675 C C . CYS A 1 86 ? -0.156 -1.014 -6.394 1.00 98.81 86 CYS A C 1
ATOM 677 O O . CYS A 1 86 ? 0.632 -0.139 -6.026 1.00 98.81 86 CYS A O 1
ATOM 679 N N . ALA A 1 87 ? 0.175 -1.963 -7.269 1.00 98.50 87 ALA A N 1
ATOM 680 C CA . ALA A 1 87 ? 1.507 -2.148 -7.847 1.00 98.50 87 ALA A CA 1
ATOM 681 C C . ALA A 1 87 ? 2.659 -2.068 -6.810 1.00 98.50 87 ALA A C 1
ATOM 683 O O . ALA A 1 87 ? 3.593 -1.284 -6.997 1.00 98.50 87 ALA A O 1
ATOM 684 N N . PRO A 1 88 ? 2.583 -2.784 -5.667 1.00 98.69 88 PRO A N 1
ATOM 685 C CA . PRO A 1 88 ? 3.454 -2.550 -4.513 1.00 98.69 88 PRO A CA 1
ATOM 686 C C . PRO A 1 88 ? 4.919 -2.909 -4.792 1.00 98.69 88 PRO A C 1
ATOM 688 O O . PRO A 1 88 ? 5.210 -3.915 -5.432 1.00 98.69 88 PRO A O 1
ATOM 691 N N . ALA A 1 89 ? 5.860 -2.127 -4.253 1.00 97.88 89 ALA A N 1
ATOM 692 C CA . ALA A 1 89 ? 7.304 -2.295 -4.466 1.00 97.88 89 ALA A CA 1
ATOM 693 C C . ALA A 1 89 ? 7.915 -3.497 -3.699 1.00 97.88 89 ALA A C 1
ATOM 695 O O . ALA A 1 89 ? 8.867 -3.352 -2.938 1.00 97.88 89 ALA A O 1
ATOM 696 N N . LEU A 1 90 ? 7.394 -4.707 -3.922 1.00 95.69 90 LEU A N 1
ATOM 697 C CA . LEU A 1 90 ? 7.786 -5.968 -3.265 1.00 95.69 90 LEU A CA 1
ATOM 698 C C . LEU A 1 90 ? 8.939 -6.694 -3.983 1.00 95.69 90 LEU A C 1
ATOM 700 O O . LEU A 1 90 ? 9.027 -7.921 -4.001 1.00 95.69 90 LEU A O 1
ATOM 704 N N . HIS A 1 91 ? 9.816 -5.931 -4.633 1.00 93.25 91 HIS A N 1
ATOM 705 C CA . HIS A 1 91 ? 11.017 -6.431 -5.313 1.00 93.25 91 HIS A CA 1
ATOM 706 C C . HIS A 1 91 ? 12.302 -5.804 -4.753 1.00 93.25 91 HIS A C 1
ATOM 708 O O . HIS A 1 91 ? 13.355 -5.876 -5.382 1.00 93.25 91 HIS A O 1
ATOM 714 N N . VAL A 1 92 ? 12.210 -5.178 -3.576 1.00 92.75 92 VAL A N 1
ATOM 715 C CA . VAL A 1 92 ? 13.346 -4.575 -2.875 1.00 92.75 92 VAL A CA 1
ATOM 716 C C . VAL A 1 92 ? 14.271 -5.645 -2.284 1.00 92.75 92 VAL A C 1
ATOM 718 O O . VAL A 1 92 ? 13.799 -6.716 -1.900 1.00 92.75 92 VAL A O 1
ATOM 721 N N . PRO A 1 93 ? 15.587 -5.393 -2.194 1.00 93.06 93 PRO A N 1
ATOM 722 C CA . PRO A 1 93 ? 16.498 -6.319 -1.535 1.00 93.06 93 PRO A CA 1
ATOM 723 C C . PRO A 1 93 ? 16.293 -6.323 -0.012 1.00 93.06 93 PRO A C 1
ATOM 725 O O . PRO A 1 93 ? 15.696 -5.414 0.570 1.00 93.06 93 PRO A O 1
ATOM 728 N N . GLU A 1 94 ? 16.843 -7.339 0.649 1.00 90.94 94 GLU A N 1
ATOM 729 C CA . GLU A 1 94 ? 17.040 -7.308 2.101 1.00 90.94 94 GLU A CA 1
ATOM 730 C C . GLU A 1 94 ? 17.920 -6.097 2.492 1.00 90.94 94 GLU A C 1
ATOM 732 O O . GLU A 1 94 ? 18.842 -5.751 1.748 1.00 90.94 94 GLU A O 1
ATOM 737 N N . PRO A 1 95 ? 17.663 -5.447 3.643 1.00 91.00 95 PRO A N 1
ATOM 738 C CA . PRO A 1 95 ? 16.716 -5.843 4.691 1.00 91.00 95 PRO A CA 1
ATOM 739 C C . PRO A 1 95 ? 15.291 -5.287 4.508 1.00 91.00 95 PRO A C 1
ATOM 741 O O . PRO A 1 95 ? 14.481 -5.376 5.427 1.00 91.00 95 PRO A O 1
ATOM 744 N N . TRP A 1 96 ? 14.971 -4.670 3.367 1.00 92.88 96 TRP A N 1
ATOM 745 C CA . TRP A 1 96 ? 13.704 -3.954 3.185 1.00 92.88 96 TRP A CA 1
ATOM 746 C C . TRP A 1 96 ? 12.537 -4.837 2.744 1.00 92.88 96 TRP A C 1
ATOM 748 O O . TRP A 1 96 ? 11.423 -4.337 2.649 1.00 92.88 96 TRP A O 1
ATOM 758 N N . MET A 1 97 ? 12.742 -6.120 2.452 1.00 93.56 97 MET A N 1
ATOM 759 C CA . MET A 1 97 ? 11.653 -7.004 2.033 1.00 93.56 97 MET A CA 1
ATOM 760 C C . MET A 1 97 ? 10.731 -7.345 3.223 1.00 93.56 97 MET A C 1
ATOM 762 O O . MET A 1 97 ? 11.227 -7.881 4.218 1.00 93.56 97 MET A O 1
ATOM 766 N N . PRO A 1 98 ?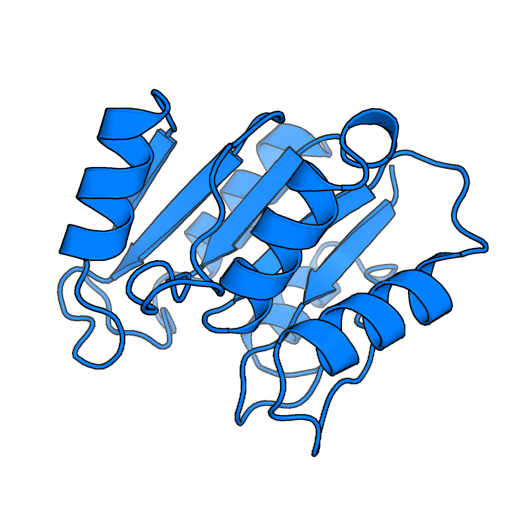 9.404 -7.103 3.145 1.00 95.19 98 PRO A N 1
ATOM 767 C CA . PRO A 1 98 ? 8.462 -7.568 4.163 1.00 95.19 98 PRO A CA 1
ATOM 768 C C . PRO A 1 98 ? 8.469 -9.094 4.252 1.00 95.19 98 PRO A C 1
ATOM 770 O O . PRO A 1 98 ? 8.460 -9.789 3.227 1.00 95.19 98 PRO A O 1
ATOM 773 N N . LYS A 1 99 ? 8.472 -9.636 5.472 1.00 95.88 99 LYS A N 1
ATOM 774 C CA . LYS A 1 99 ? 8.656 -11.083 5.693 1.00 95.88 99 LYS A CA 1
ATOM 775 C C . LYS A 1 99 ? 7.349 -11.821 5.921 1.00 95.88 99 LYS A C 1
ATOM 777 O O . LYS A 1 99 ? 7.346 -13.056 5.895 1.00 95.88 99 LYS A O 1
ATOM 782 N N . ARG A 1 100 ? 6.257 -11.090 6.140 1.00 96.88 100 ARG A N 1
ATOM 783 C CA . ARG A 1 100 ? 4.930 -11.621 6.451 1.00 96.88 100 ARG A CA 1
ATOM 784 C C . ARG A 1 100 ? 3.843 -10.748 5.826 1.00 96.88 100 ARG A C 1
ATOM 786 O O . ARG A 1 100 ? 4.039 -9.556 5.616 1.00 96.88 100 ARG A O 1
ATOM 793 N N . ALA A 1 101 ? 2.675 -11.347 5.627 1.00 97.38 101 ALA A N 1
ATOM 794 C CA . ALA A 1 101 ? 1.421 -10.655 5.352 1.00 97.38 101 ALA A CA 1
ATOM 795 C C . ALA A 1 101 ? 0.397 -11.103 6.412 1.00 97.38 101 ALA A C 1
ATOM 797 O O . ALA A 1 101 ? -0.299 -12.095 6.212 1.00 97.38 101 ALA A O 1
ATOM 798 N N . PRO A 1 102 ? 0.376 -10.476 7.604 1.00 98.12 102 PRO A N 1
ATOM 799 C CA . PRO A 1 102 ? -0.391 -10.994 8.742 1.00 98.12 102 PRO A CA 1
ATOM 800 C C . PRO A 1 102 ? -1.885 -10.647 8.708 1.00 98.12 102 PRO A C 1
ATOM 802 O O . PRO A 1 102 ? -2.621 -11.091 9.585 1.00 98.12 102 PRO A O 1
ATOM 805 N N . VAL A 1 103 ? -2.322 -9.841 7.741 1.00 98.44 103 VAL A N 1
ATOM 806 C CA . VAL A 1 103 ? -3.693 -9.329 7.629 1.00 98.44 103 VAL A CA 1
ATOM 807 C C . VAL A 1 103 ? -4.248 -9.608 6.231 1.00 98.44 103 VAL A C 1
ATOM 809 O O . VAL A 1 103 ? -3.456 -9.727 5.286 1.00 98.44 103 VAL A O 1
ATOM 812 N N . PRO A 1 104 ? -5.583 -9.677 6.063 1.00 98.38 104 PRO A N 1
ATOM 813 C CA . PRO A 1 104 ? -6.205 -9.782 4.748 1.00 98.38 104 PRO A CA 1
ATOM 814 C C . PRO A 1 104 ? -5.631 -8.744 3.784 1.00 98.38 104 PRO A C 1
ATOM 816 O O . PRO A 1 104 ? -5.603 -7.550 4.084 1.00 98.38 104 PRO A O 1
ATOM 819 N N . THR A 1 105 ? -5.128 -9.208 2.644 1.00 98.75 105 THR A N 1
ATOM 820 C CA . THR A 1 105 ? -4.428 -8.358 1.681 1.00 98.75 105 THR A CA 1
ATOM 821 C C . THR A 1 105 ? -4.888 -8.684 0.270 1.00 98.75 105 THR A C 1
ATOM 823 O O . THR A 1 105 ? -4.850 -9.840 -0.150 1.00 98.75 105 THR A O 1
ATOM 826 N N . VAL A 1 106 ? -5.284 -7.648 -0.465 1.00 98.75 106 VAL A N 1
ATOM 827 C CA . VAL A 1 106 ? -5.574 -7.711 -1.900 1.00 98.75 106 VAL A CA 1
ATOM 828 C C . VAL A 1 106 ? -4.505 -6.920 -2.635 1.00 98.75 106 VAL A C 1
ATOM 830 O O . VAL A 1 106 ? -4.226 -5.774 -2.286 1.00 98.75 106 VAL A O 1
ATOM 833 N N . ILE A 1 107 ? -3.909 -7.514 -3.663 1.00 98.88 107 ILE A N 1
ATOM 834 C CA . ILE A 1 107 ? -2.939 -6.854 -4.535 1.00 98.88 107 ILE A CA 1
ATOM 835 C C . ILE A 1 107 ? -3.595 -6.602 -5.887 1.00 98.88 107 ILE A C 1
ATOM 837 O O . ILE A 1 107 ? -4.209 -7.500 -6.449 1.00 98.88 107 ILE A O 1
ATOM 841 N N . ILE A 1 108 ? -3.429 -5.401 -6.428 1.00 98.88 108 ILE A N 1
ATOM 842 C CA . ILE A 1 108 ? -3.853 -5.017 -7.774 1.00 98.88 108 ILE A CA 1
ATOM 843 C C . ILE A 1 108 ? -2.603 -4.613 -8.544 1.00 98.88 108 ILE A C 1
ATOM 845 O O . ILE A 1 108 ? -1.879 -3.708 -8.118 1.00 98.88 108 ILE A O 1
ATOM 849 N N . HIS A 1 109 ? -2.328 -5.273 -9.667 1.00 98.88 109 HIS A N 1
ATOM 850 C CA . HIS A 1 109 ? -1.082 -5.073 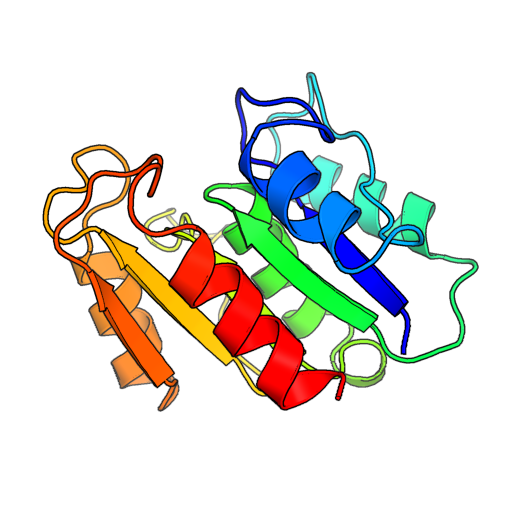-10.408 1.00 98.88 109 HIS A CA 1
ATOM 851 C C . HIS A 1 109 ? -1.304 -5.044 -11.919 1.00 98.88 109 HIS A C 1
ATOM 853 O O . HIS A 1 109 ? -2.007 -5.887 -12.469 1.00 98.88 109 HIS A O 1
ATOM 859 N N . GLY A 1 110 ? -0.680 -4.078 -12.590 1.00 98.75 110 GLY A N 1
ATOM 860 C CA . GLY A 1 110 ? -0.723 -3.949 -14.041 1.00 98.75 110 GLY A CA 1
ATOM 861 C C . GLY A 1 110 ? 0.213 -4.952 -14.706 1.00 98.75 110 GLY A C 1
ATOM 862 O O . GLY A 1 110 ? 1.385 -5.037 -14.344 1.00 98.75 110 GLY A O 1
ATOM 863 N N . VAL A 1 111 ? -0.275 -5.725 -15.673 1.00 98.62 111 VAL A N 1
ATOM 864 C CA . VAL A 1 111 ? 0.560 -6.715 -16.377 1.00 98.62 111 VAL A CA 1
ATOM 865 C C . VAL A 1 111 ? 1.646 -6.068 -17.244 1.00 98.62 111 VAL A C 1
ATOM 867 O O . VAL A 1 111 ? 2.667 -6.706 -17.493 1.00 98.62 111 VAL A O 1
ATOM 870 N N . ASP A 1 112 ? 1.460 -4.800 -17.626 1.00 98.31 112 ASP A N 1
ATOM 871 C CA . ASP A 1 112 ? 2.402 -3.999 -18.418 1.00 98.31 112 ASP A CA 1
ATOM 872 C C . ASP A 1 112 ? 3.267 -3.072 -17.532 1.00 98.31 112 ASP A C 1
ATOM 874 O O . ASP A 1 112 ? 3.824 -2.072 -17.992 1.00 98.31 112 ASP A O 1
ATOM 878 N N . ASP A 1 113 ? 3.366 -3.361 -16.230 1.00 98.44 113 ASP A N 1
ATOM 879 C CA . ASP A 1 113 ? 4.154 -2.573 -15.282 1.00 98.44 113 ASP A CA 1
ATOM 880 C C . ASP A 1 113 ? 5.669 -2.717 -15.533 1.00 98.44 113 ASP A C 1
ATOM 882 O O . ASP A 1 113 ? 6.309 -3.705 -15.165 1.00 98.44 113 ASP A O 1
ATOM 886 N N . ALA A 1 114 ? 6.246 -1.684 -16.149 1.00 97.50 114 ALA A N 1
ATOM 887 C CA . ALA A 1 114 ? 7.675 -1.582 -16.437 1.00 97.50 114 ALA A CA 1
ATOM 888 C C . ALA A 1 114 ? 8.524 -1.043 -15.264 1.00 97.50 114 ALA A C 1
ATOM 890 O O . ALA A 1 114 ? 9.746 -0.966 -15.390 1.00 97.50 114 ALA A O 1
ATOM 891 N N . VAL A 1 115 ? 7.908 -0.643 -14.146 1.00 97.50 115 VAL A N 1
ATOM 892 C CA . VAL A 1 115 ? 8.592 -0.078 -12.967 1.00 97.50 115 VAL A CA 1
ATOM 893 C C . VAL A 1 115 ? 8.723 -1.130 -11.875 1.00 97.50 115 VAL A C 1
ATOM 895 O O . VAL A 1 115 ? 9.807 -1.356 -11.342 1.00 97.50 115 VAL A O 1
ATOM 898 N N . VAL A 1 116 ? 7.614 -1.788 -11.547 1.00 97.81 116 VAL A N 1
ATOM 899 C CA . VAL A 1 116 ? 7.559 -2.908 -10.617 1.00 97.81 116 VAL A CA 1
ATOM 900 C C . VAL A 1 116 ? 7.103 -4.137 -11.396 1.00 97.81 116 VAL A C 1
ATOM 902 O O . VAL A 1 116 ? 5.912 -4.269 -11.675 1.00 97.81 116 VAL A O 1
ATOM 905 N N . PRO A 1 117 ? 8.006 -5.082 -11.704 1.00 98.00 117 PRO A N 1
ATOM 906 C CA . PRO A 1 117 ? 7.625 -6.287 -12.425 1.00 98.00 117 PRO A CA 1
ATOM 907 C C . PRO A 1 117 ? 6.509 -7.033 -11.689 1.00 98.00 117 PRO A C 1
ATOM 909 O O . PRO A 1 117 ? 6.647 -7.342 -10.502 1.00 98.00 117 PRO A O 1
ATOM 912 N N . VAL A 1 118 ? 5.429 -7.379 -12.393 1.00 98.56 118 VAL A N 1
ATOM 913 C CA . VAL A 1 118 ? 4.259 -8.074 -11.820 1.00 98.56 118 VAL A CA 1
ATOM 914 C C . VAL A 1 118 ? 4.624 -9.387 -11.113 1.00 98.56 118 VAL A C 1
ATOM 916 O O . VAL A 1 118 ? 3.964 -9.814 -10.166 1.00 98.56 118 VAL A O 1
ATOM 919 N N . GLN A 1 119 ? 5.744 -10.007 -11.497 1.00 98.50 119 GLN A N 1
ATOM 920 C CA . GLN A 1 119 ? 6.284 -11.202 -10.850 1.00 98.50 119 GLN A CA 1
ATOM 921 C C . GLN A 1 119 ? 6.611 -10.979 -9.367 1.00 98.50 119 GLN A C 1
ATOM 923 O O . GLN A 1 119 ? 6.599 -11.941 -8.604 1.00 98.50 119 GLN A O 1
ATOM 928 N N . ALA A 1 120 ? 6.898 -9.744 -8.944 1.00 97.75 120 ALA A N 1
ATOM 929 C CA . ALA A 1 120 ? 7.065 -9.408 -7.533 1.00 97.75 120 ALA A CA 1
ATOM 930 C C . ALA A 1 120 ? 5.784 -9.706 -6.742 1.00 97.75 120 ALA A C 1
ATOM 932 O O . ALA A 1 120 ? 5.823 -10.441 -5.757 1.00 97.75 120 ALA A O 1
ATOM 933 N N . SER A 1 121 ? 4.648 -9.220 -7.243 1.00 98.50 121 SER A N 1
ATOM 934 C CA . SER A 1 121 ? 3.331 -9.449 -6.652 1.00 98.50 121 SER A CA 1
ATOM 935 C C . SER A 1 121 ? 2.887 -10.900 -6.761 1.00 98.50 121 SER A C 1
ATOM 937 O O . SER A 1 121 ? 2.407 -11.444 -5.775 1.00 98.50 121 SER A O 1
ATOM 939 N N . ARG A 1 122 ? 3.124 -11.567 -7.901 1.00 98.69 122 ARG A N 1
ATOM 940 C CA . ARG A 1 122 ? 2.830 -13.006 -8.059 1.00 98.69 122 ARG A CA 1
ATOM 941 C C . ARG A 1 122 ? 3.549 -13.854 -7.014 1.00 98.69 122 ARG A C 1
ATOM 943 O O . ARG A 1 122 ? 2.905 -14.635 -6.327 1.00 98.69 122 ARG A O 1
ATOM 950 N N . ARG A 1 123 ? 4.866 -13.664 -6.849 1.00 98.06 123 ARG A N 1
ATOM 951 C CA . ARG A 1 123 ? 5.658 -14.418 -5.861 1.00 98.06 123 ARG A CA 1
ATOM 952 C C . ARG A 1 123 ? 5.197 -14.158 -4.433 1.00 98.06 123 ARG A C 1
ATOM 954 O O . ARG A 1 123 ? 5.201 -15.071 -3.617 1.00 98.06 123 ARG A O 1
ATOM 961 N N . TRP A 1 124 ? 4.859 -12.912 -4.109 1.00 97.50 124 TRP A N 1
ATOM 962 C CA . TRP A 1 124 ? 4.424 -12.560 -2.760 1.00 97.50 124 TRP A CA 1
ATOM 963 C C . TRP A 1 124 ? 3.022 -13.102 -2.460 1.00 97.50 124 TRP A C 1
ATOM 965 O O . TRP A 1 124 ? 2.816 -13.678 -1.395 1.00 97.50 124 TRP A O 1
ATOM 975 N N . ALA A 1 125 ? 2.101 -13.004 -3.423 1.00 98.38 125 ALA A N 1
ATOM 976 C CA . ALA A 1 125 ? 0.767 -13.584 -3.331 1.00 98.38 125 ALA A CA 1
ATOM 977 C C . ALA A 1 125 ? 0.808 -15.109 -3.203 1.00 98.38 125 ALA A C 1
ATOM 979 O O . ALA A 1 125 ? 0.154 -15.650 -2.324 1.00 98.38 125 ALA A O 1
ATOM 980 N N . GLU A 1 126 ? 1.628 -15.796 -4.000 1.00 98.44 126 GLU A N 1
ATOM 981 C CA . GLU A 1 126 ? 1.827 -17.245 -3.886 1.00 98.44 126 GLU A CA 1
ATOM 982 C C . GLU A 1 126 ? 2.420 -17.630 -2.523 1.00 98.44 126 GLU A C 1
ATOM 984 O O . GLU A 1 126 ? 1.934 -18.542 -1.860 1.00 98.44 126 GLU A O 1
ATOM 989 N N . ARG A 1 127 ? 3.451 -16.907 -2.066 1.00 97.56 127 ARG A N 1
ATOM 990 C CA . ARG A 1 127 ? 4.131 -17.192 -0.796 1.00 97.56 127 ARG A CA 1
ATOM 991 C C . ARG A 1 127 ? 3.211 -17.077 0.421 1.00 97.56 127 ARG A C 1
ATOM 993 O O . ARG A 1 127 ? 3.433 -17.789 1.400 1.00 97.56 127 ARG A O 1
ATOM 1000 N N . PHE A 1 128 ? 2.254 -16.153 0.394 1.00 97.88 128 PHE A N 1
ATOM 1001 C CA . PHE A 1 128 ? 1.396 -15.835 1.539 1.00 97.88 128 PHE A CA 1
ATOM 1002 C C . PHE A 1 128 ? -0.091 -16.122 1.303 1.00 97.88 128 PHE A C 1
ATOM 1004 O O . PHE A 1 128 ? -0.899 -15.725 2.134 1.00 97.88 128 PHE A O 1
ATOM 1011 N N . ASP A 1 129 ? -0.434 -16.814 0.214 1.00 98.00 129 ASP A N 1
ATOM 1012 C CA . ASP A 1 129 ? -1.813 -17.136 -0.182 1.00 98.00 129 ASP A CA 1
ATOM 1013 C C . ASP A 1 129 ? -2.730 -15.896 -0.224 1.00 98.00 129 ASP A C 1
ATOM 1015 O O . ASP A 1 129 ? -3.779 -15.826 0.416 1.00 98.00 129 ASP A O 1
ATOM 1019 N N . LEU A 1 130 ? -2.285 -14.855 -0.938 1.00 97.94 130 LEU A N 1
ATOM 1020 C CA . LEU A 1 130 ? -2.995 -13.574 -1.044 1.00 97.94 130 LEU A CA 1
ATOM 1021 C C . LEU A 1 130 ? -3.780 -13.468 -2.348 1.00 97.94 130 LEU A C 1
ATOM 1023 O O . LEU A 1 130 ? -3.382 -13.994 -3.389 1.00 97.94 130 LEU A O 1
ATOM 1027 N N . GLN A 1 131 ? -4.852 -12.678 -2.326 1.00 98.38 131 GLN A N 1
ATOM 1028 C CA . GLN A 1 131 ? -5.580 -12.340 -3.541 1.00 98.38 131 GLN A CA 1
ATOM 1029 C C . GLN A 1 131 ? -4.741 -11.401 -4.421 1.00 98.38 131 GLN A C 1
ATOM 1031 O O . GLN A 1 131 ? -4.374 -10.303 -3.999 1.00 98.38 131 GLN A O 1
ATOM 1036 N N . LEU A 1 132 ? -4.498 -11.804 -5.669 1.00 98.75 132 LEU A N 1
ATOM 1037 C CA . LEU A 1 132 ? -3.887 -10.975 -6.707 1.00 98.75 132 LEU A CA 1
ATOM 1038 C C . LEU A 1 132 ? -4.889 -10.732 -7.841 1.00 98.75 132 LEU A C 1
ATOM 1040 O O . LEU A 1 132 ? -5.412 -11.674 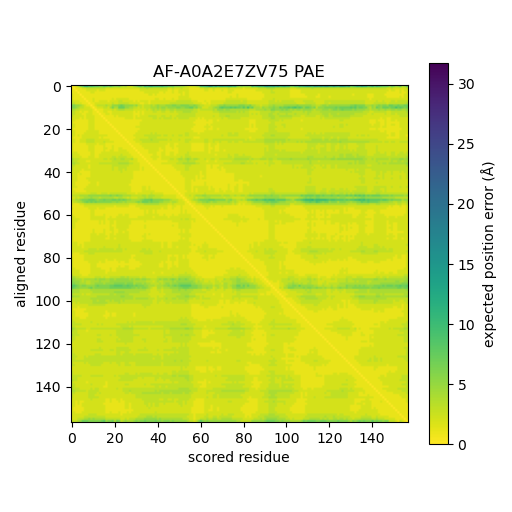-8.431 1.00 98.75 132 LEU A O 1
ATOM 1044 N N . ILE A 1 133 ? -5.123 -9.463 -8.154 1.00 98.69 133 ILE A N 1
ATOM 1045 C CA . ILE A 1 133 ? -5.928 -8.987 -9.276 1.00 98.69 133 ILE A CA 1
ATOM 1046 C C . ILE A 1 133 ? -4.964 -8.399 -10.307 1.00 98.69 133 ILE A C 1
ATOM 1048 O O . ILE A 1 133 ? -4.370 -7.339 -10.099 1.00 98.69 133 ILE A O 1
ATOM 1052 N N . GLU A 1 134 ? -4.782 -9.105 -11.418 1.00 98.69 134 GLU A N 1
ATOM 1053 C CA . GLU A 1 134 ? -3.976 -8.623 -12.538 1.00 98.69 134 GLU A CA 1
ATOM 1054 C C . GLU A 1 134 ? -4.854 -7.868 -13.534 1.00 98.69 134 GLU A C 1
ATOM 1056 O O . GLU A 1 134 ? -5.915 -8.354 -13.926 1.00 98.69 134 GLU A O 1
ATOM 1061 N N . VAL A 1 135 ? -4.407 -6.687 -13.957 1.00 98.75 135 VAL A N 1
ATOM 1062 C CA . VAL A 1 135 ? -5.161 -5.812 -14.864 1.00 98.75 135 VAL A CA 1
ATOM 1063 C C . VAL A 1 135 ? -4.341 -5.471 -16.101 1.00 98.75 135 VAL A C 1
ATOM 1065 O O . VAL A 1 135 ? -3.115 -5.376 -16.037 1.00 98.75 135 VAL A O 1
ATOM 1068 N N . ALA A 1 136 ? -5.015 -5.262 -17.235 1.00 98.38 136 ALA A N 1
ATOM 1069 C CA . ALA A 1 136 ? -4.405 -4.817 -18.490 1.00 98.38 136 ALA A CA 1
ATOM 1070 C C . ALA A 1 136 ? -4.014 -3.327 -18.423 1.00 98.38 136 ALA A C 1
ATOM 1072 O O . ALA A 1 136 ? -4.613 -2.474 -19.084 1.00 98.38 136 ALA A O 1
ATOM 1073 N N . ASP A 1 137 ? -3.047 -3.006 -17.563 1.00 98.50 137 ASP A N 1
ATOM 1074 C CA . ASP A 1 137 ? -2.614 -1.644 -17.270 1.00 98.50 137 ASP A CA 1
ATOM 1075 C C . ASP A 1 137 ? -1.121 -1.534 -16.939 1.00 98.50 137 ASP A C 1
ATOM 1077 O O . ASP A 1 137 ? -0.433 -2.540 -16.761 1.00 98.50 137 ASP A O 1
ATOM 1081 N N . ASP A 1 138 ? -0.633 -0.295 -16.858 1.00 98.19 138 ASP A N 1
ATOM 1082 C CA . ASP A 1 138 ? 0.744 0.025 -16.476 1.00 98.19 138 ASP A CA 1
ATOM 1083 C C . ASP A 1 138 ? 0.902 0.249 -14.956 1.00 98.19 138 ASP A C 1
ATOM 1085 O O . ASP A 1 138 ? -0.046 0.126 -14.176 1.00 98.19 138 ASP A O 1
ATOM 1089 N N . HIS A 1 139 ? 2.103 0.650 -14.522 1.00 98.00 139 HIS A N 1
ATOM 1090 C CA . HIS A 1 139 ? 2.408 0.960 -13.117 1.00 98.00 139 HIS A CA 1
ATOM 1091 C C . HIS A 1 139 ? 1.444 1.973 -12.474 1.00 98.00 139 HIS A C 1
ATOM 1093 O O . HIS A 1 139 ? 1.140 1.923 -11.278 1.00 98.00 139 HIS A O 1
ATOM 1099 N N . ARG A 1 140 ? 0.967 2.951 -13.254 1.00 96.56 140 ARG A N 1
ATOM 1100 C CA . ARG A 1 140 ? 0.096 4.020 -12.757 1.00 96.56 140 ARG A CA 1
ATOM 1101 C C . ARG A 1 140 ? -1.322 3.518 -12.539 1.00 96.56 140 ARG A C 1
ATOM 1103 O O . ARG A 1 140 ? -2.073 4.201 -11.833 1.00 96.56 140 ARG A O 1
ATOM 1110 N N . LEU A 1 141 ? -1.690 2.360 -13.091 1.00 97.81 141 LEU A N 1
ATOM 1111 C CA . LEU A 1 141 ? -3.028 1.765 -13.042 1.00 97.81 141 LEU A CA 1
ATOM 1112 C C . LEU A 1 141 ? -4.128 2.771 -13.417 1.00 97.81 141 LEU A C 1
ATOM 1114 O O . LEU A 1 141 ? -5.204 2.758 -12.827 1.00 97.81 141 LEU A O 1
ATOM 1118 N N . ALA A 1 142 ? -3.838 3.735 -14.296 1.00 96.62 142 ALA A N 1
ATOM 1119 C CA . ALA A 1 142 ? -4.720 4.878 -14.534 1.00 96.62 142 ALA A CA 1
ATOM 1120 C C . ALA A 1 142 ? -6.083 4.473 -15.121 1.00 96.62 142 ALA A C 1
ATOM 1122 O O . ALA A 1 142 ? -7.063 5.186 -14.919 1.00 96.62 142 ALA A O 1
ATOM 1123 N N . ARG A 1 143 ? -6.149 3.329 -15.809 1.00 97.12 143 ARG A N 1
ATOM 1124 C CA . ARG A 1 143 ? -7.375 2.749 -16.372 1.00 97.12 143 ARG A CA 1
ATOM 1125 C C . ARG A 1 143 ? -8.081 1.807 -15.394 1.00 97.12 143 ARG A C 1
ATOM 1127 O O . ARG A 1 143 ? -9.200 1.398 -15.665 1.00 97.12 143 ARG A O 1
ATOM 1134 N N . SER A 1 144 ? -7.449 1.504 -14.259 1.00 97.44 144 SER A N 1
ATOM 1135 C CA . SER A 1 144 ? -7.867 0.451 -13.324 1.00 97.44 144 SER A CA 1
ATOM 1136 C C . SER A 1 144 ? -8.045 0.956 -11.888 1.00 97.44 144 SER A C 1
ATOM 1138 O O . SER A 1 144 ? -7.969 0.184 -10.935 1.00 97.44 144 SER A O 1
ATOM 1140 N N . HIS A 1 145 ? -8.267 2.262 -11.679 1.00 97.19 145 HIS A N 1
ATOM 1141 C CA . HIS A 1 145 ? -8.570 2.770 -10.330 1.00 97.19 145 HIS A CA 1
ATOM 1142 C C . HIS A 1 145 ? -9.915 2.266 -9.792 1.00 97.19 145 HIS A C 1
ATOM 1144 O O . HIS A 1 145 ? -10.123 2.314 -8.584 1.00 97.19 145 HIS A O 1
ATOM 1150 N N . GLU A 1 146 ? -10.813 1.800 -10.662 1.00 97.25 146 GLU A N 1
ATOM 1151 C CA . GLU A 1 146 ? -12.088 1.201 -10.259 1.00 97.25 146 GLU A CA 1
ATOM 1152 C C . GLU A 1 146 ? -11.887 -0.103 -9.478 1.00 97.25 146 GLU A C 1
ATOM 1154 O O . GLU A 1 146 ? -12.438 -0.233 -8.391 1.00 97.25 146 GLU A O 1
ATOM 1159 N N . GLU A 1 147 ? -10.984 -0.980 -9.929 1.00 98.25 147 GLU A N 1
ATOM 1160 C CA . GLU A 1 147 ? -10.612 -2.206 -9.203 1.00 98.25 147 GLU A CA 1
ATOM 1161 C C . GLU A 1 147 ? -10.113 -1.903 -7.784 1.00 98.25 147 GLU A C 1
ATOM 1163 O O . GLU A 1 147 ? -10.436 -2.600 -6.823 1.00 98.25 147 GLU A O 1
ATOM 1168 N N . MET A 1 148 ? -9.358 -0.808 -7.628 1.00 97.81 148 MET A N 1
ATOM 1169 C CA . MET A 1 148 ? -8.902 -0.336 -6.319 1.00 97.81 148 MET A CA 1
ATOM 1170 C C . MET A 1 148 ? -10.071 0.125 -5.449 1.00 97.81 148 MET A C 1
ATOM 1172 O O . MET A 1 148 ? -10.126 -0.238 -4.276 1.00 97.81 148 MET A O 1
ATOM 1176 N N . THR A 1 149 ? -11.003 0.915 -5.989 1.00 98.00 149 THR A N 1
ATOM 1177 C CA . THR A 1 149 ? -12.179 1.331 -5.217 1.00 98.00 149 THR A CA 1
ATOM 1178 C C . THR A 1 149 ? -13.085 0.151 -4.879 1.00 98.00 149 THR A C 1
ATOM 1180 O O . THR A 1 149 ? -13.575 0.078 -3.761 1.00 98.00 149 THR A O 1
ATOM 1183 N N . ASP A 1 150 ? -13.267 -0.813 -5.772 1.00 98.38 150 ASP A N 1
ATOM 1184 C CA . ASP A 1 150 ? -14.133 -1.964 -5.517 1.00 98.38 150 ASP A CA 1
ATOM 1185 C C . ASP A 1 150 ? -13.534 -2.911 -4.476 1.00 98.38 150 ASP A C 1
ATOM 1187 O O . ASP A 1 150 ? -14.251 -3.404 -3.604 1.00 98.38 150 ASP A O 1
ATOM 1191 N N . ALA A 1 151 ? -12.213 -3.116 -4.505 1.00 98.25 151 ALA A N 1
ATOM 1192 C CA . ALA A 1 151 ? -11.512 -3.870 -3.470 1.00 98.25 151 ALA A CA 1
ATOM 1193 C C . ALA A 1 151 ? -11.673 -3.222 -2.086 1.00 98.25 151 ALA A C 1
ATOM 1195 O O . ALA A 1 151 ? -11.939 -3.924 -1.114 1.00 98.25 151 ALA A O 1
ATOM 1196 N N . VAL A 1 152 ? -11.564 -1.890 -1.997 1.00 98.25 152 VAL A N 1
ATOM 1197 C CA . VAL A 1 152 ? -11.801 -1.163 -0.740 1.00 98.25 152 VAL A CA 1
ATOM 1198 C C . VAL A 1 152 ? -13.262 -1.282 -0.305 1.00 98.25 152 VAL A C 1
ATOM 1200 O O . VAL A 1 152 ? -13.515 -1.580 0.859 1.00 98.25 152 VAL A O 1
ATOM 1203 N N . ALA A 1 153 ? -14.220 -1.105 -1.220 1.00 98.06 153 ALA A N 1
ATOM 1204 C CA . ALA A 1 153 ? -15.649 -1.170 -0.915 1.00 98.06 153 ALA A CA 1
ATOM 1205 C C . ALA A 1 153 ? -16.051 -2.513 -0.293 1.00 98.06 153 ALA A C 1
ATOM 1207 O O . ALA A 1 153 ? -16.724 -2.520 0.726 1.00 98.06 153 ALA A O 1
ATOM 1208 N N . ARG A 1 154 ? -15.544 -3.641 -0.808 1.00 97.56 154 ARG A N 1
ATOM 1209 C CA . ARG A 1 154 ? -15.804 -4.983 -0.242 1.00 97.56 154 ARG A CA 1
ATOM 1210 C C . ARG A 1 154 ? -15.326 -5.171 1.204 1.00 97.56 154 ARG A C 1
ATOM 1212 O O . ARG A 1 154 ? -15.677 -6.168 1.826 1.00 97.56 154 ARG A O 1
ATOM 1219 N N . ILE A 1 155 ? -14.465 -4.282 1.696 1.00 95.62 155 ILE A N 1
ATOM 1220 C CA . ILE A 1 155 ? -13.916 -4.323 3.054 1.00 95.62 155 ILE A CA 1
ATOM 1221 C C . ILE A 1 155 ? -14.685 -3.371 3.975 1.00 95.62 155 ILE A C 1
ATOM 1223 O O . ILE A 1 155 ? -14.879 -3.688 5.147 1.00 95.62 155 ILE A O 1
ATOM 1227 N N . VAL A 1 156 ? -15.060 -2.189 3.477 1.00 94.69 156 VAL A N 1
ATOM 1228 C CA . VAL A 1 156 ? -15.585 -1.091 4.310 1.00 94.69 156 VAL A CA 1
ATOM 1229 C C . VAL A 1 156 ? -17.098 -0.879 4.210 1.00 94.69 156 VAL A C 1
ATOM 1231 O O . VAL A 1 156 ? -17.628 -0.107 5.010 1.00 94.69 156 VAL A O 1
ATOM 1234 N N . GLU A 1 157 ? -17.774 -1.528 3.261 1.00 92.31 157 GLU A N 1
ATOM 1235 C CA . GLU A 1 157 ? -19.232 -1.500 3.040 1.00 92.31 157 GLU A CA 1
ATOM 1236 C C . GLU A 1 157 ? -19.847 -2.883 3.302 1.00 92.31 157 GLU A C 1
ATOM 1238 O O . GLU A 1 157 ? -20.929 -2.919 3.933 1.00 92.31 157 GLU A O 1
#

Foldseek 3Di:
DAEEEEEAAQDFQCDPLNVLQCVVVVRYHYQGPHPPDDLVVVLVSVCVVCVPPPAAYEYEAAASRLLSVLVNCLVCVVRHQEYEYQLYPQPDDPPSHRPARSHQYEYEYECAEPPRHCVSVVVVCVVHVHHYHYDPDYSVCNVPSVVSNVVVVVRVD

Nearest PDB structures (foldseek):
  2qjw-assembly2_C  TM=8.713E-01  e=9.024E-12  Xanthomonas campestris pv. campestris
  2qjw-assembly2_D  TM=8.692E-01  e=4.928E-11  Xanthomonas campestris pv. campestris
  6qe2-assembly2_B  TM=7.765E-01  e=1.289E-09  Palaeococcus ferrophilus
  3bdi-assembly1_A  TM=7.716E-01  e=1.756E-08  Thermoplasma acidophilum DSM 1728
  3trd-assembly1_A  TM=8.083E-01  e=1.093E-07  Coxiella burnetii

Secondary structure (DSSP, 8-state):
-EEEEE--SSS-TTSHHHHHHHHH-TT-B----TT---HHHHHHHHHHHTTT--SPEEEEEETHHHHHHHHHHHH-GGGEEEEEEES--TTPPTTSS-----S-EEEEEETT-SSS-HHHHHHHHHHHT-EEEEES--TT-TT-HHHHHHHHHHHH-

Radius of gyration: 13.84 Å; Cα contacts (8 Å, |Δi|>4): 315; chains: 1; bounding box: 36×31×36 Å

Solvent-accessible surface area (backbone atoms only — not comparable to full-atom values): 8595 Å² total; per-residue (Å²): 112,45,50,34,40,33,39,32,65,90,44,53,41,76,39,72,70,43,50,59,47,36,76,78,41,76,81,54,44,44,60,78,52,66,91,52,80,54,66,65,63,44,43,52,50,46,50,61,73,46,63,89,60,84,56,38,27,36,38,37,9,28,25,50,12,17,40,41,46,43,44,48,32,56,76,38,46,91,48,34,64,32,38,42,26,39,39,38,45,65,75,54,60,84,90,73,50,70,91,58,75,77,46,58,44,41,37,40,33,18,74,62,15,87,82,50,55,47,64,31,53,52,53,51,23,65,76,62,76,39,54,71,47,78,39,101,31,36,64,79,30,82,92,48,55,61,61,55,48,52,59,49,42,78,73,78,110